Protein AF-A0A933ZZA7-F1 (afdb_monomer_lite)

Foldseek 3Di:
DLQVVVVVCVVVVHQEEEAEDEDPDPPDDPVVQADWDWDQDPNGIYIYGGD

pLDDT: mean 89.88, std 8.23, range [54.81, 95.88]

Sequence (51 aa):
MHRQVGGYLERAGLKEGWLVLFDLRKRALWRKKLFRRHRKVGGRRVHVIGL

Structure (mmCIF, N/CA/C/O backbone):
data_AF-A0A933ZZA7-F1
#
_entry.id   AF-A0A933ZZA7-F1
#
loop_
_atom_site.group_PDB
_atom_site.id
_atom_site.type_symbol
_atom_site.label_atom_id
_atom_site.label_alt_id
_atom_site.label_comp_id
_atom_site.label_asym_id
_atom_site.label_entity_id
_atom_site.label_seq_id
_atom_site.pdbx_PDB_ins_code
_atom_site.Cartn_x
_atom_site.Cartn_y
_atom_site.Cartn_z
_atom_site.occupancy
_atom_site.B_iso_or_equiv
_atom_site.auth_seq_id
_atom_site.auth_comp_id
_atom_site.auth_asym_id
_atom_site.auth_atom_id
_atom_site.pdbx_PDB_model_num
ATOM 1 N N . MET A 1 1 ? -6.275 -3.610 -7.951 1.00 54.81 1 MET A N 1
ATOM 2 C CA . MET A 1 1 ? -5.076 -3.592 -7.080 1.00 54.81 1 MET A CA 1
ATOM 3 C C . MET A 1 1 ? -5.312 -2.911 -5.720 1.00 54.81 1 MET A C 1
ATOM 5 O O . MET A 1 1 ? -5.106 -3.556 -4.705 1.00 54.81 1 MET A O 1
ATOM 9 N N . HIS A 1 2 ? -5.812 -1.667 -5.645 1.00 57.97 2 HIS A N 1
ATOM 10 C CA . HIS A 1 2 ? -5.986 -0.944 -4.360 1.00 57.97 2 HIS A CA 1
ATOM 11 C C . HIS A 1 2 ? -6.965 -1.593 -3.358 1.00 57.97 2 HIS A C 1
ATOM 13 O O . HIS A 1 2 ? -6.774 -1.463 -2.153 1.00 57.97 2 HIS A O 1
ATOM 19 N N . ARG A 1 3 ? -7.988 -2.314 -3.845 1.00 68.44 3 ARG A N 1
ATOM 20 C CA . ARG A 1 3 ? -8.976 -3.008 -2.996 1.00 68.44 3 ARG A CA 1
ATOM 21 C C . ARG A 1 3 ? -8.362 -4.097 -2.104 1.00 68.44 3 ARG A C 1
ATOM 23 O O . ARG A 1 3 ? -8.813 -4.240 -0.977 1.00 68.44 3 ARG A O 1
ATOM 30 N N . GLN A 1 4 ? -7.336 -4.821 -2.566 1.00 82.50 4 GLN A N 1
ATOM 31 C CA . GLN A 1 4 ? -6.713 -5.890 -1.766 1.00 82.50 4 GLN A CA 1
ATOM 32 C C . GLN A 1 4 ? -5.986 -5.336 -0.540 1.00 82.50 4 GLN A C 1
ATOM 34 O O . GLN A 1 4 ? -6.254 -5.777 0.570 1.00 82.50 4 GLN A O 1
ATOM 39 N N . VAL A 1 5 ? -5.126 -4.327 -0.724 1.00 86.31 5 VAL A N 1
ATOM 40 C CA . VAL A 1 5 ? -4.378 -3.713 0.390 1.00 86.31 5 VAL A CA 1
ATOM 41 C C . VAL A 1 5 ? -5.327 -3.095 1.414 1.00 86.31 5 VAL A C 1
ATOM 43 O O . VAL A 1 5 ? -5.144 -3.293 2.609 1.00 86.31 5 VAL A O 1
ATOM 46 N N . GLY A 1 6 ? -6.386 -2.418 0.954 1.00 89.25 6 GLY A N 1
ATOM 47 C CA . GLY A 1 6 ? -7.436 -1.920 1.845 1.00 89.25 6 GLY A CA 1
ATOM 48 C C . GLY A 1 6 ? -8.086 -3.033 2.674 1.00 89.25 6 GLY A C 1
ATOM 49 O O . GLY A 1 6 ? -8.244 -2.865 3.878 1.00 89.25 6 GLY A O 1
ATOM 50 N N . GLY A 1 7 ? -8.387 -4.182 2.057 1.00 90.50 7 GLY A N 1
ATOM 51 C CA . GLY A 1 7 ? -8.963 -5.346 2.739 1.00 90.50 7 GLY A CA 1
ATOM 52 C C . GLY A 1 7 ? -8.021 -6.024 3.742 1.00 90.50 7 GLY A C 1
ATOM 53 O O . GLY A 1 7 ? -8.480 -6.530 4.763 1.00 90.50 7 GLY A O 1
ATOM 54 N N . TYR A 1 8 ? -6.706 -6.019 3.497 1.00 92.56 8 TYR A N 1
ATOM 55 C CA . TYR A 1 8 ? -5.728 -6.508 4.477 1.00 92.56 8 TYR A CA 1
ATOM 56 C C . TYR A 1 8 ? -5.635 -5.584 5.689 1.00 92.56 8 TYR A C 1
ATOM 58 O O . TYR A 1 8 ? -5.698 -6.061 6.818 1.00 92.56 8 TYR A O 1
ATOM 66 N N . LEU A 1 9 ? -5.552 -4.268 5.464 1.00 94.25 9 LEU A N 1
ATOM 67 C CA . LEU A 1 9 ? -5.551 -3.285 6.552 1.00 94.25 9 LEU A CA 1
ATOM 68 C C . LEU A 1 9 ? -6.850 -3.348 7.359 1.00 94.25 9 LEU A C 1
ATOM 70 O O . LEU A 1 9 ? -6.819 -3.279 8.581 1.00 94.25 9 LEU A O 1
ATOM 74 N N . GLU A 1 10 ? -7.983 -3.539 6.684 1.00 93.25 10 GLU A N 1
ATOM 75 C CA . GLU A 1 10 ? -9.277 -3.761 7.321 1.00 93.25 10 GLU A CA 1
ATOM 76 C C . GLU A 1 10 ? -9.283 -4.980 8.240 1.00 93.25 10 GLU A C 1
ATOM 78 O O . GLU A 1 10 ? -9.604 -4.836 9.417 1.00 93.25 10 GLU A O 1
ATOM 83 N N . ARG A 1 11 ? -8.881 -6.151 7.734 1.00 94.06 11 ARG A N 1
ATOM 84 C CA . ARG A 1 11 ? -8.795 -7.376 8.542 1.00 94.06 11 ARG A CA 1
ATOM 85 C C . ARG A 1 11 ? -7.809 -7.256 9.703 1.00 94.06 11 ARG A C 1
ATOM 87 O O . ARG A 1 11 ? -8.034 -7.861 10.741 1.00 94.06 11 ARG A O 1
ATOM 94 N N . ALA A 1 12 ? -6.743 -6.478 9.532 1.00 94.00 12 ALA A N 1
ATOM 95 C CA . ALA A 1 12 ? -5.744 -6.233 10.566 1.00 94.00 12 ALA A CA 1
ATOM 96 C C . ALA A 1 12 ? -6.135 -5.116 11.557 1.00 94.00 12 ALA A C 1
ATOM 98 O O . ALA A 1 12 ? -5.369 -4.828 12.471 1.00 94.00 12 ALA A O 1
ATOM 99 N N . GLY A 1 13 ? -7.279 -4.442 11.375 1.00 94.81 13 GLY A N 1
ATOM 100 C CA . GLY A 1 13 ? -7.679 -3.307 12.217 1.00 94.81 13 GLY A CA 1
ATOM 101 C C . GLY A 1 13 ? -6.792 -2.061 12.063 1.00 94.81 13 GLY A C 1
ATOM 102 O O . GLY A 1 13 ? -6.819 -1.164 12.905 1.00 94.81 13 GLY A O 1
ATOM 103 N N . LEU A 1 14 ? -6.007 -1.978 10.987 1.00 95.88 14 LEU A N 1
ATOM 104 C CA . LEU A 1 14 ? -5.055 -0.900 10.738 1.00 95.88 14 LEU A CA 1
ATOM 105 C C . LEU A 1 14 ? -5.708 0.243 9.953 1.00 95.88 14 LEU A C 1
ATOM 107 O O . LEU A 1 14 ? -6.445 0.034 8.989 1.00 95.88 14 LE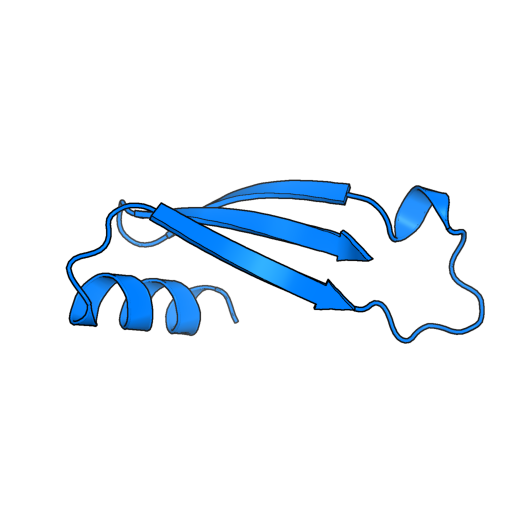U A O 1
ATOM 111 N N . LYS A 1 15 ? -5.404 1.483 10.347 1.00 94.88 15 LYS A N 1
ATOM 112 C CA . LYS A 1 15 ? -5.913 2.703 9.690 1.00 94.88 15 LYS A CA 1
ATOM 113 C C . LYS A 1 15 ? -5.002 3.208 8.568 1.00 94.88 15 LYS A C 1
ATOM 115 O O . LYS A 1 15 ? -5.448 3.980 7.715 1.00 94.88 15 LYS A O 1
ATOM 120 N N . GLU A 1 16 ? -3.746 2.774 8.563 1.00 95.88 16 GLU A N 1
ATOM 121 C CA . GLU A 1 16 ? -2.693 3.249 7.667 1.00 95.88 16 GLU A CA 1
ATOM 122 C C . GLU A 1 16 ? -1.757 2.098 7.269 1.00 95.88 16 GLU A C 1
ATOM 124 O O . GLU A 1 16 ? -1.585 1.148 8.032 1.00 95.88 16 GLU A O 1
ATOM 129 N N . GLY A 1 17 ? -1.172 2.165 6.070 1.00 93.88 17 GLY A N 1
ATOM 130 C CA . GLY A 1 17 ? -0.204 1.177 5.594 1.00 93.88 17 GLY A CA 1
ATOM 131 C C . GLY A 1 17 ? 0.671 1.672 4.442 1.00 93.88 17 GLY A C 1
ATOM 132 O O . GLY A 1 17 ? 0.355 2.667 3.782 1.00 93.88 17 GLY A O 1
ATOM 133 N N . TRP A 1 18 ? 1.761 0.950 4.175 1.00 94.50 18 TRP A N 1
ATOM 134 C CA . TRP A 1 18 ? 2.736 1.259 3.126 1.00 94.50 18 TRP A CA 1
ATOM 135 C C . TRP A 1 18 ? 2.737 0.171 2.056 1.00 94.50 18 TRP A C 1
ATOM 137 O O . TRP A 1 18 ? 2.755 -1.019 2.358 1.00 94.50 18 TRP A O 1
ATOM 147 N N . LEU A 1 19 ? 2.729 0.593 0.796 1.00 94.12 19 LEU A N 1
ATOM 148 C CA . LEU A 1 19 ? 2.836 -0.264 -0.374 1.00 94.12 19 LEU A CA 1
ATOM 149 C C . LEU A 1 19 ? 4.046 0.176 -1.192 1.00 94.12 19 LEU A C 1
ATOM 151 O O . LEU A 1 19 ? 4.036 1.255 -1.786 1.00 94.12 19 LEU A O 1
ATOM 155 N N . VAL A 1 20 ? 5.066 -0.673 -1.239 1.00 93.81 20 VAL A N 1
ATOM 156 C CA . VAL A 1 20 ? 6.266 -0.461 -2.051 1.00 93.81 20 VAL A CA 1
ATOM 157 C C . VAL A 1 20 ? 6.088 -1.180 -3.385 1.00 93.81 20 VAL A C 1
ATOM 159 O O . VAL A 1 20 ? 5.739 -2.358 -3.416 1.00 93.81 20 VAL A O 1
ATOM 162 N N . LEU A 1 21 ? 6.287 -0.463 -4.488 1.00 92.19 21 LEU A N 1
ATOM 163 C CA . LEU A 1 21 ? 6.172 -0.975 -5.849 1.00 92.19 21 LEU A CA 1
ATOM 164 C C . LEU A 1 21 ? 7.498 -0.780 -6.577 1.00 92.19 21 LEU A C 1
ATOM 166 O O . LEU A 1 21 ? 7.966 0.347 -6.708 1.00 92.19 21 LEU A O 1
ATOM 170 N N . PHE A 1 22 ? 8.048 -1.875 -7.092 1.00 91.56 22 PHE A N 1
ATOM 171 C CA . PHE A 1 22 ? 9.249 -1.855 -7.917 1.00 91.56 22 PHE A CA 1
ATOM 172 C C . PHE A 1 22 ? 8.877 -1.770 -9.399 1.00 91.56 22 PHE A C 1
ATOM 174 O O . PHE A 1 22 ? 8.157 -2.617 -9.932 1.00 91.56 22 PHE A O 1
ATOM 181 N N . ASP A 1 23 ? 9.373 -0.745 -10.077 1.00 90.62 23 ASP A N 1
ATOM 182 C CA . ASP A 1 23 ? 9.235 -0.554 -11.508 1.00 90.62 23 ASP A CA 1
ATOM 183 C C . ASP A 1 23 ? 10.312 -1.345 -12.261 1.00 90.62 23 ASP A C 1
ATOM 185 O O . ASP A 1 23 ? 11.457 -0.912 -12.444 1.00 90.62 23 ASP A O 1
ATOM 189 N N . LEU A 1 24 ? 9.904 -2.512 -12.760 1.00 92.75 24 LEU A N 1
ATOM 190 C CA . LEU A 1 24 ? 10.755 -3.452 -13.492 1.00 92.75 24 LEU A CA 1
ATOM 191 C C . LEU A 1 24 ? 11.125 -2.985 -14.912 1.00 92.75 24 LEU A C 1
ATOM 193 O O . LEU A 1 24 ? 11.872 -3.666 -15.619 1.00 92.75 24 LEU A O 1
ATOM 197 N N . ARG A 1 25 ? 10.637 -1.824 -15.374 1.00 92.31 25 ARG A N 1
ATOM 198 C CA . ARG A 1 25 ? 10.981 -1.307 -16.705 1.00 92.31 25 ARG A CA 1
ATOM 199 C C . ARG A 1 25 ? 12.465 -0.943 -16.759 1.00 92.31 25 ARG A C 1
ATOM 201 O O . ARG A 1 25 ? 12.922 -0.022 -16.078 1.00 92.31 25 ARG A O 1
ATOM 208 N N . LYS A 1 26 ? 13.207 -1.620 -17.642 1.00 86.06 26 LYS A N 1
ATOM 209 C CA . LYS A 1 26 ? 14.653 -1.405 -17.853 1.00 86.06 26 LYS A CA 1
ATOM 210 C C . LYS A 1 26 ? 15.003 0.002 -18.353 1.00 86.06 26 LYS A C 1
ATOM 212 O O . LYS A 1 26 ? 16.082 0.494 -18.064 1.00 86.06 26 LYS A O 1
ATOM 217 N N . ARG A 1 27 ? 14.101 0.650 -19.103 1.00 89.75 27 ARG A N 1
ATOM 218 C CA . ARG A 1 27 ? 14.347 1.948 -19.767 1.00 89.75 27 ARG A CA 1
ATOM 219 C C . ARG A 1 27 ? 13.577 3.127 -19.159 1.00 89.75 27 ARG A C 1
ATOM 221 O O . ARG A 1 27 ? 13.493 4.187 -19.771 1.00 89.75 27 ARG A O 1
ATOM 228 N N . ALA A 1 28 ? 12.975 2.963 -17.982 1.00 87.38 28 ALA A N 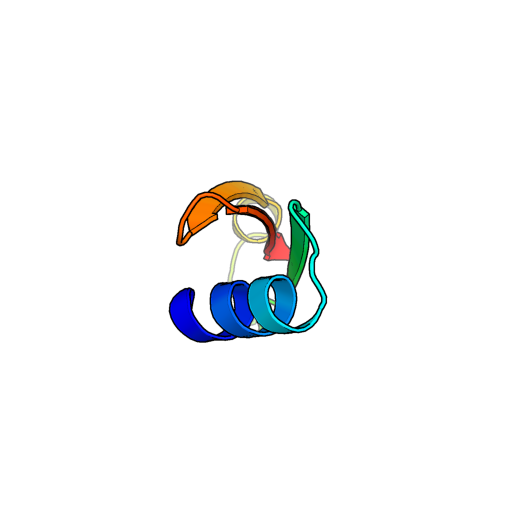1
ATOM 229 C CA . ALA A 1 28 ? 12.307 4.075 -17.312 1.00 87.38 28 ALA A CA 1
ATOM 230 C C . ALA A 1 28 ? 13.332 4.970 -16.597 1.00 87.38 28 ALA A C 1
ATOM 232 O O . ALA A 1 28 ? 14.200 4.481 -15.878 1.00 87.38 28 ALA A O 1
ATOM 233 N N . LEU A 1 29 ? 13.203 6.288 -16.780 1.00 88.31 29 LEU A N 1
ATOM 234 C CA . LEU A 1 29 ? 14.020 7.280 -16.080 1.00 88.31 29 LEU A CA 1
ATOM 235 C C . LEU A 1 29 ? 13.847 7.140 -14.565 1.00 88.31 29 LEU A C 1
ATOM 237 O O . LEU A 1 29 ? 12.720 7.115 -14.076 1.00 88.31 29 LEU A O 1
ATOM 241 N N . TRP A 1 30 ? 14.954 7.151 -13.824 1.00 85.12 30 TRP A N 1
ATOM 242 C CA . TRP A 1 30 ? 14.969 7.014 -12.363 1.00 85.12 30 TRP A CA 1
ATOM 243 C C . TRP A 1 30 ? 14.027 7.995 -11.645 1.00 85.12 30 TRP A C 1
ATOM 245 O O . TRP A 1 30 ? 13.220 7.594 -10.809 1.00 85.12 30 TRP A O 1
ATOM 255 N N . ARG A 1 31 ? 14.010 9.270 -12.068 1.00 87.31 31 ARG A N 1
ATOM 256 C CA . ARG A 1 31 ? 13.085 10.298 -11.542 1.00 87.31 31 ARG A CA 1
ATOM 257 C C . ARG A 1 31 ? 11.601 9.961 -11.719 1.00 87.31 31 ARG A C 1
ATOM 259 O O . ARG A 1 31 ? 10.771 10.539 -11.030 1.00 87.31 31 ARG A O 1
ATOM 266 N N . LYS A 1 32 ? 11.252 9.084 -12.664 1.00 86.75 32 LYS A N 1
ATOM 267 C CA . LYS A 1 32 ? 9.873 8.624 -12.885 1.00 86.75 32 LYS A CA 1
ATOM 268 C C . LYS A 1 32 ? 9.529 7.385 -12.051 1.00 86.75 32 LYS A C 1
ATOM 270 O O . LYS A 1 32 ? 8.343 7.114 -11.882 1.00 86.75 32 LYS A O 1
ATOM 275 N N . LYS A 1 33 ? 10.533 6.654 -11.556 1.00 88.31 33 LYS A N 1
ATOM 276 C CA . LYS A 1 33 ? 10.354 5.487 -10.684 1.00 88.31 33 LYS A CA 1
ATOM 277 C C . LYS A 1 33 ? 10.144 5.899 -9.233 1.00 88.31 33 LYS A C 1
ATOM 279 O O . LYS A 1 33 ? 9.196 5.443 -8.607 1.00 88.31 33 LYS A O 1
ATOM 284 N N . LEU A 1 34 ? 10.957 6.841 -8.753 1.00 93.56 34 LEU A N 1
ATOM 285 C CA . LEU A 1 34 ? 10.847 7.398 -7.408 1.00 93.56 34 LEU A CA 1
ATOM 286 C C . LEU A 1 34 ? 9.623 8.298 -7.276 1.00 93.56 34 LEU A C 1
ATOM 288 O O . LEU A 1 34 ? 9.589 9.421 -7.781 1.00 93.56 34 LEU A O 1
ATOM 292 N N . PHE A 1 35 ? 8.620 7.824 -6.549 1.00 94.06 35 PHE A N 1
ATOM 293 C CA . PHE A 1 35 ? 7.485 8.655 -6.175 1.00 94.06 35 PHE A CA 1
ATOM 294 C C . PHE A 1 35 ? 6.901 8.244 -4.831 1.00 94.06 35 PHE A C 1
ATOM 296 O O . PHE A 1 35 ? 6.965 7.088 -4.426 1.00 94.06 35 PHE A O 1
ATOM 303 N N . ARG A 1 36 ? 6.236 9.201 -4.180 1.00 95.62 36 ARG A N 1
ATOM 304 C CA . ARG A 1 36 ? 5.349 8.959 -3.042 1.00 95.62 36 ARG A CA 1
ATOM 305 C C . ARG A 1 36 ? 3.956 9.458 -3.388 1.00 95.62 36 ARG A C 1
ATOM 307 O O . ARG A 1 36 ? 3.787 10.610 -3.780 1.00 95.62 36 ARG A O 1
ATOM 314 N N . ARG A 1 37 ? 2.950 8.602 -3.236 1.00 94.56 37 ARG A N 1
ATOM 315 C CA . ARG A 1 37 ? 1.537 8.951 -3.434 1.00 94.56 37 ARG A CA 1
ATOM 316 C C . ARG A 1 37 ? 0.725 8.529 -2.223 1.00 94.56 37 ARG A C 1
ATOM 318 O O . ARG A 1 37 ? 0.987 7.490 -1.629 1.00 94.56 37 ARG A O 1
ATOM 325 N N . HIS A 1 38 ? -0.298 9.306 -1.896 1.00 94.31 38 HIS A N 1
ATOM 326 C CA . HIS A 1 38 ? -1.259 8.955 -0.857 1.00 94.31 38 HIS A CA 1
ATOM 327 C C . HIS A 1 38 ? -2.581 8.564 -1.497 1.00 94.31 38 HIS A C 1
ATOM 329 O O . HIS A 1 38 ? -3.082 9.254 -2.389 1.00 94.31 38 HIS A O 1
ATOM 335 N N . ARG A 1 39 ? -3.151 7.449 -1.048 1.00 92.75 39 ARG A N 1
ATOM 336 C CA . ARG A 1 39 ? -4.471 6.991 -1.477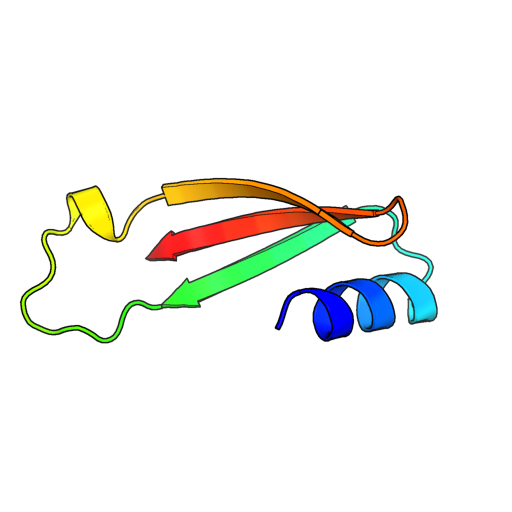 1.00 92.75 39 ARG A CA 1
ATOM 337 C C . ARG A 1 39 ? -5.338 6.710 -0.260 1.00 92.75 39 ARG A C 1
ATOM 339 O O . ARG A 1 39 ? -4.872 6.117 0.706 1.00 92.75 39 ARG A O 1
ATOM 346 N N . LYS A 1 40 ? -6.600 7.134 -0.325 1.00 91.88 40 LYS A N 1
ATOM 347 C CA . LYS A 1 40 ? -7.640 6.699 0.609 1.00 91.88 40 LYS A CA 1
ATOM 348 C C . LYS A 1 40 ? -8.370 5.506 -0.004 1.00 91.88 40 LYS A C 1
ATOM 350 O O . LYS A 1 40 ? -8.816 5.594 -1.145 1.00 91.88 40 LYS A O 1
ATOM 355 N N . VAL A 1 41 ? -8.474 4.407 0.735 1.00 88.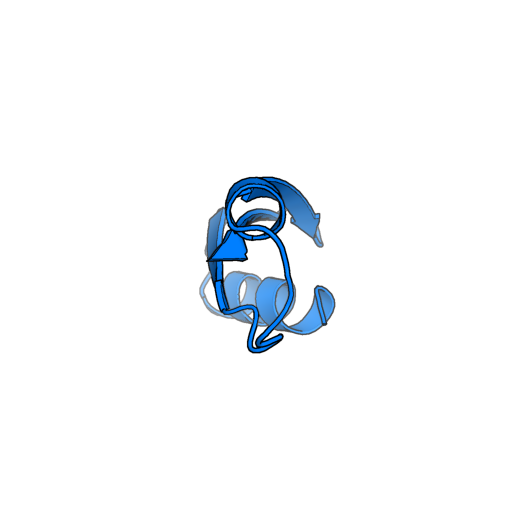81 41 VAL A N 1
ATOM 356 C CA . VAL A 1 41 ? -9.181 3.189 0.320 1.00 88.81 41 VAL A CA 1
ATOM 357 C C . VAL A 1 41 ? -10.047 2.723 1.483 1.00 88.81 41 VAL A C 1
ATOM 359 O O . VAL A 1 41 ? -9.520 2.378 2.535 1.00 88.81 41 VAL A O 1
ATOM 362 N N . GLY A 1 42 ? -11.373 2.748 1.315 1.00 84.94 42 GLY A N 1
ATOM 363 C CA . GLY A 1 42 ? -12.312 2.318 2.361 1.00 84.94 42 GLY A CA 1
ATOM 364 C C . GLY A 1 42 ? -12.104 3.040 3.698 1.00 84.94 42 GLY A C 1
ATOM 365 O O . GLY A 1 42 ? -12.086 2.394 4.738 1.00 84.94 42 GLY A O 1
ATOM 366 N N . GLY A 1 43 ? -11.827 4.350 3.662 1.00 88.88 43 GLY A N 1
ATOM 367 C CA . GLY A 1 43 ? -11.521 5.162 4.848 1.00 88.88 43 GLY A CA 1
ATOM 368 C C . GLY A 1 43 ? -10.086 5.040 5.383 1.00 88.88 43 GLY A C 1
ATOM 369 O O . GLY A 1 43 ? -9.655 5.906 6.141 1.00 88.88 43 GLY A O 1
ATOM 370 N N . ARG A 1 44 ? -9.312 4.036 4.950 1.00 91.00 44 ARG A N 1
ATOM 371 C CA . ARG A 1 44 ? -7.908 3.836 5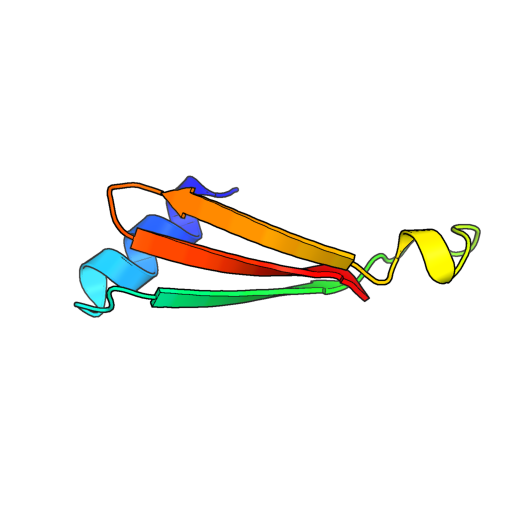.347 1.00 91.00 44 ARG A CA 1
ATOM 372 C C . ARG A 1 44 ? -6.941 4.582 4.441 1.00 91.00 44 ARG A C 1
ATOM 374 O O . ARG A 1 44 ? -7.236 4.819 3.266 1.00 91.00 44 ARG A O 1
ATOM 381 N N . ARG A 1 45 ? -5.768 4.932 4.967 1.00 95.44 45 ARG A N 1
ATOM 382 C CA . ARG A 1 45 ? -4.701 5.590 4.205 1.00 95.44 45 ARG A CA 1
ATOM 383 C C . ARG A 1 45 ? -3.652 4.579 3.744 1.00 95.44 45 ARG A C 1
ATOM 385 O O . ARG A 1 45 ? -3.196 3.749 4.514 1.00 95.44 45 ARG A O 1
ATOM 392 N N . VAL A 1 46 ? -3.243 4.676 2.485 1.00 95.25 46 VAL A N 1
ATOM 393 C CA . VAL A 1 46 ? -2.147 3.883 1.923 1.00 95.25 46 VAL A CA 1
ATOM 394 C C . VAL A 1 46 ? -1.103 4.819 1.327 1.00 95.25 46 VAL A C 1
ATOM 396 O O . VAL A 1 46 ? -1.415 5.630 0.446 1.00 95.25 46 VAL A O 1
ATOM 399 N N . HIS A 1 47 ? 0.136 4.688 1.792 1.00 95.88 47 HIS A N 1
ATOM 400 C CA . HIS A 1 47 ? 1.311 5.326 1.209 1.00 95.88 47 HIS A CA 1
ATOM 401 C C . HIS A 1 47 ? 1.869 4.419 0.123 1.00 95.88 47 HIS A C 1
ATOM 403 O O . HIS A 1 47 ? 2.317 3.315 0.404 1.00 95.88 47 HIS A O 1
ATOM 409 N N . VAL A 1 48 ? 1.838 4.875 -1.124 1.00 95.00 48 VAL A N 1
ATOM 410 C CA . VAL A 1 48 ? 2.414 4.145 -2.252 1.00 95.00 48 VAL A CA 1
ATOM 411 C C . VAL A 1 48 ? 3.776 4.738 -2.568 1.00 95.00 48 VAL A C 1
ATOM 413 O O . VAL A 1 48 ? 3.862 5.923 -2.904 1.00 95.00 48 VAL A O 1
ATOM 416 N N . ILE A 1 49 ? 4.810 3.913 -2.466 1.00 95.44 49 ILE A N 1
ATOM 417 C CA . ILE A 1 49 ? 6.195 4.257 -2.771 1.00 95.44 49 ILE A CA 1
ATOM 418 C C . ILE A 1 49 ? 6.594 3.529 -4.052 1.00 95.44 49 ILE A C 1
ATOM 420 O O . ILE A 1 49 ? 6.452 2.312 -4.130 1.00 95.44 49 ILE A O 1
ATOM 424 N N . GLY A 1 50 ? 7.046 4.274 -5.056 1.00 94.81 50 GLY A N 1
ATOM 425 C CA . GLY A 1 50 ? 7.642 3.725 -6.273 1.00 94.81 50 GLY A CA 1
ATOM 426 C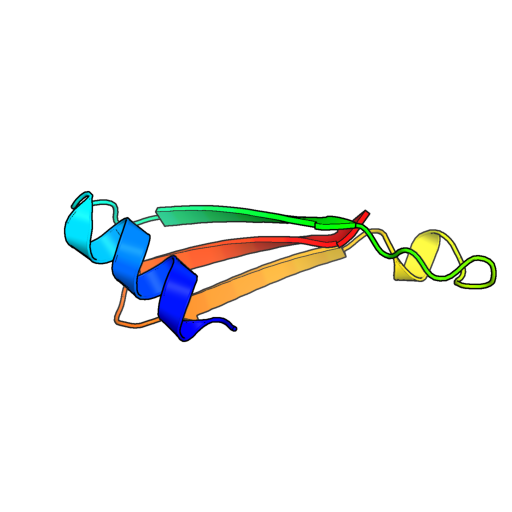 C . GLY A 1 50 ? 9.165 3.725 -6.191 1.00 94.81 50 GLY A C 1
ATOM 427 O O . GLY A 1 50 ? 9.735 4.695 -5.681 1.00 94.81 50 GLY A O 1
ATOM 428 N N . LEU A 1 51 ? 9.790 2.655 -6.692 1.00 87.44 51 LEU A N 1
ATOM 429 C CA . LEU A 1 51 ? 11.242 2.442 -6.772 1.00 87.44 51 LEU A CA 1
ATOM 430 C C . LEU A 1 51 ? 11.636 1.830 -8.119 1.00 87.44 51 LEU A C 1
ATOM 432 O O . LEU A 1 51 ? 10.872 0.980 -8.621 1.00 87.44 51 LEU A O 1
#

Radius of gyration: 12.57 Å; chains: 1; bounding box: 27×18×32 Å

Secondary structure (DSSP, 8-state):
-HHHHHHHHHHTT-SEEEEEE----TTS-HHHH-EEEEEEETTEEEEEEE-